Protein AF-A0A3D3Q8F8-F1 (afdb_monomer)

Nearest PDB structures (foldseek):
  4f1n-assembly2_B  TM=3.670E-01  e=5.658E+00  Vanderwaltozyma polyspora DSM 70294
  6mhw-assembly1_A  TM=3.452E-01  e=9.147E+00  Homo sapiens

Sequence (49 aa):
MPGRIRDEDVEAARQRTDIVKVVSGYLELKKAGADRMVGLCPFHPEKTP

Foldseek 3Di:
DPDPDDVVVVVVCVVPDDPVVVVCVPFPWDDDDDPDIDTDDPPDPDPDD

pLDDT: mean 89.85, std 10.22, range [51.91, 97.56]

Secondary structure (DSSP, 8-state):
---SS-HHHHHHHHHH--HHHHHHTTS--EE-SSS-EE---SSS--S--

Solvent-accessible surface area (backbone atoms only — not comparable to full-atom values): 3323 Å² total; per-residue (Å²): 128,92,77,90,67,58,68,70,57,54,51,53,49,58,76,71,48,61,61,67,65,60,50,52,75,78,46,74,66,42,80,65,65,95,91,36,74,43,43,65,56,93,88,48,101,56,96,69,95

Radius of gyration: 14.8 Å; Cα contacts (8 Å, |Δi|>4): 28; chains: 1; bounding box: 38×23×24 Å

Structure (mmCIF, N/CA/C/O backbone):
data_AF-A0A3D3Q8F8-F1
#
_entry.id   AF-A0A3D3Q8F8-F1
#
loop_
_atom_site.group_PDB
_atom_site.id
_atom_site.type_symbol
_atom_site.label_atom_id
_atom_site.label_alt_id
_atom_site.label_comp_id
_atom_site.label_asym_id
_atom_site.label_entity_id
_atom_site.label_seq_id
_atom_site.pdbx_PDB_ins_code
_atom_site.Cartn_x
_atom_site.Cartn_y
_atom_site.Cartn_z
_atom_site.occupancy
_atom_site.B_iso_or_equiv
_atom_site.auth_seq_id
_atom_site.auth_comp_id
_atom_site.auth_asym_id
_atom_site.auth_atom_id
_atom_site.pdbx_PDB_model_num
ATOM 1 N N . MET A 1 1 ? -18.423 -12.247 -17.595 1.00 53.31 1 MET A N 1
ATOM 2 C CA . MET A 1 1 ? -19.576 -11.837 -16.767 1.00 53.31 1 MET A CA 1
ATOM 3 C C . MET A 1 1 ? -19.109 -10.796 -15.756 1.00 53.31 1 MET A C 1
ATOM 5 O O . MET A 1 1 ? -18.581 -11.191 -14.722 1.00 53.31 1 MET A O 1
ATOM 9 N N . PRO A 1 2 ? -19.232 -9.489 -16.034 1.00 51.91 2 PRO A N 1
ATOM 10 C CA . PRO A 1 2 ? -19.305 -8.523 -14.941 1.00 51.91 2 PRO A CA 1
ATOM 11 C C . PRO A 1 2 ? -20.577 -8.827 -14.123 1.00 51.91 2 PRO A C 1
ATOM 13 O O . PRO A 1 2 ? -21.615 -9.108 -14.718 1.00 51.91 2 PRO A O 1
ATOM 16 N N . GLY A 1 3 ? -20.485 -8.852 -12.786 1.00 69.56 3 GLY A N 1
ATOM 17 C CA . GLY A 1 3 ? -21.673 -8.906 -11.915 1.00 69.56 3 GLY A CA 1
ATOM 18 C C . GLY A 1 3 ? -21.917 -10.164 -11.066 1.00 69.56 3 GLY A C 1
ATOM 19 O O . GLY A 1 3 ? -23.071 -10.507 -10.842 1.00 69.56 3 GLY A O 1
ATOM 20 N N . ARG A 1 4 ? -20.887 -10.859 -10.551 1.00 77.88 4 ARG A N 1
ATOM 21 C CA . ARG A 1 4 ? -21.099 -11.890 -9.498 1.00 77.88 4 ARG A CA 1
ATOM 22 C C . ARG A 1 4 ? -21.048 -11.330 -8.068 1.00 77.88 4 ARG A C 1
ATOM 24 O O . ARG A 1 4 ? -21.442 -12.015 -7.133 1.00 77.88 4 ARG A O 1
ATOM 31 N N . ILE A 1 5 ? -20.549 -10.110 -7.901 1.00 89.94 5 ILE A N 1
ATOM 32 C CA . ILE A 1 5 ? -20.333 -9.460 -6.605 1.00 89.94 5 ILE A CA 1
ATOM 33 C C . ILE A 1 5 ? -21.094 -8.138 -6.633 1.00 89.94 5 ILE A C 1
ATOM 35 O O . ILE A 1 5 ? -21.022 -7.426 -7.634 1.00 89.94 5 ILE A O 1
ATOM 39 N N . ARG A 1 6 ? -21.843 -7.846 -5.567 1.00 93.56 6 ARG A N 1
ATOM 40 C CA . ARG A 1 6 ? -22.582 -6.587 -5.429 1.00 93.56 6 ARG A CA 1
ATOM 41 C C . ARG A 1 6 ? -21.588 -5.447 -5.217 1.00 93.56 6 ARG A C 1
ATOM 43 O O . ARG A 1 6 ? -20.586 -5.636 -4.530 1.00 93.56 6 ARG A O 1
ATOM 50 N N . ASP A 1 7 ? -21.874 -4.262 -5.744 1.00 92.19 7 ASP A N 1
ATOM 51 C CA . ASP A 1 7 ? -20.972 -3.109 -5.603 1.00 92.19 7 ASP A CA 1
ATOM 52 C C . ASP A 1 7 ? -20.731 -2.733 -4.129 1.00 92.19 7 ASP A C 1
ATOM 54 O O . ASP A 1 7 ? -19.618 -2.373 -3.752 1.00 92.19 7 ASP A O 1
ATOM 58 N N . GLU A 1 8 ? -21.739 -2.916 -3.268 1.00 94.62 8 GLU A N 1
ATOM 59 C CA . GLU A 1 8 ? -21.623 -2.728 -1.813 1.00 94.62 8 GLU A CA 1
ATOM 60 C C . GLU A 1 8 ? -20.559 -3.640 -1.178 1.00 94.62 8 GLU A C 1
ATOM 62 O O . GLU A 1 8 ? -19.828 -3.216 -0.283 1.00 94.62 8 GLU A O 1
ATOM 67 N N . ASP A 1 9 ? -20.426 -4.878 -1.665 1.00 95.25 9 ASP A N 1
ATOM 68 C CA . ASP A 1 9 ? -19.441 -5.833 -1.158 1.00 95.25 9 ASP A CA 1
ATOM 69 C C . ASP A 1 9 ? -18.032 -5.458 -1.646 1.00 95.25 9 ASP A C 1
ATOM 71 O O . ASP A 1 9 ? -17.052 -5.625 -0.915 1.00 95.25 9 ASP A O 1
ATOM 75 N N . VAL A 1 10 ? -17.924 -4.905 -2.861 1.00 94.31 10 VAL A N 1
ATOM 76 C CA . VAL A 1 10 ? -16.662 -4.378 -3.405 1.00 94.31 10 VAL A CA 1
ATOM 77 C C . VAL A 1 10 ? -16.185 -3.181 -2.583 1.00 94.31 10 VAL A C 1
ATOM 79 O O . VAL A 1 10 ? -15.013 -3.132 -2.202 1.00 94.31 10 VAL A O 1
ATOM 82 N N . GLU A 1 11 ? -17.078 -2.245 -2.265 1.00 96.00 11 GLU A N 1
ATOM 83 C CA . GLU A 1 11 ? -16.756 -1.101 -1.407 1.00 96.00 11 GLU A CA 1
ATOM 84 C C . GLU A 1 11 ? -16.387 -1.534 0.012 1.00 96.00 11 GLU A C 1
ATOM 86 O O . GLU A 1 11 ? -15.365 -1.099 0.547 1.00 96.00 11 GLU A O 1
ATOM 91 N N . ALA A 1 12 ? -17.140 -2.467 0.601 1.00 96.75 12 ALA A N 1
ATOM 92 C CA . ALA A 1 12 ? -16.818 -3.012 1.916 1.00 96.75 12 ALA A CA 1
ATOM 93 C C . ALA A 1 12 ? -15.422 -3.659 1.943 1.00 96.75 12 ALA A C 1
ATOM 95 O O . ALA A 1 12 ? -14.682 -3.498 2.917 1.00 96.75 12 ALA A O 1
ATOM 96 N N . ALA A 1 13 ? -15.031 -4.363 0.876 1.00 96.19 13 ALA A N 1
ATOM 97 C CA . ALA A 1 13 ? -13.693 -4.931 0.754 1.00 96.19 13 ALA A CA 1
ATOM 98 C C . ALA A 1 13 ? -12.613 -3.841 0.668 1.00 96.19 13 ALA A C 1
ATOM 100 O O . ALA A 1 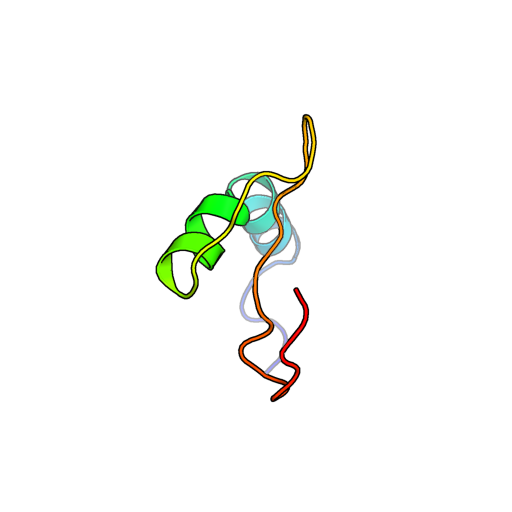13 ? -11.612 -3.929 1.380 1.00 96.19 13 ALA A O 1
ATOM 101 N N . ARG A 1 14 ? -12.816 -2.797 -0.146 1.00 95.62 14 ARG A N 1
ATOM 102 C CA . ARG A 1 14 ? -11.872 -1.671 -0.274 1.00 95.62 14 ARG A CA 1
ATOM 103 C C . ARG A 1 14 ? -11.671 -0.938 1.050 1.00 95.62 14 ARG A C 1
ATOM 105 O O . ARG A 1 14 ? -10.534 -0.665 1.412 1.00 95.62 14 ARG A O 1
ATOM 112 N N . GLN A 1 15 ? -12.746 -0.682 1.792 1.00 96.75 15 GLN A N 1
ATOM 113 C CA . GLN A 1 15 ? -12.691 0.040 3.069 1.00 96.75 15 GLN A CA 1
ATOM 114 C C . GLN A 1 15 ? -12.010 -0.760 4.187 1.00 96.75 15 GLN A C 1
ATOM 116 O O . GLN A 1 15 ? -11.357 -0.185 5.053 1.00 96.75 15 GLN A O 1
ATOM 121 N N . ARG A 1 16 ? -12.157 -2.091 4.189 1.00 97.12 16 ARG A N 1
ATOM 122 C CA . ARG A 1 16 ? -11.577 -2.972 5.219 1.00 97.12 16 ARG A CA 1
ATOM 123 C C . ARG A 1 16 ? -10.141 -3.404 4.922 1.00 97.12 16 ARG A C 1
ATOM 125 O O . ARG A 1 16 ? -9.497 -3.987 5.793 1.00 97.12 16 ARG A O 1
ATOM 132 N N . THR A 1 17 ? -9.655 -3.177 3.703 1.00 97.56 17 THR A N 1
ATOM 133 C CA . THR A 1 17 ? -8.347 -3.670 3.263 1.00 97.56 17 THR A CA 1
ATOM 134 C C . THR A 1 17 ? -7.281 -2.596 3.409 1.00 97.56 17 THR A C 1
ATOM 136 O O . THR A 1 17 ? -7.354 -1.539 2.790 1.00 97.56 17 THR A O 1
ATOM 139 N N . ASP A 1 18 ? -6.230 -2.911 4.164 1.00 95.75 18 ASP A N 1
ATOM 140 C CA . ASP A 1 18 ? -5.010 -2.110 4.176 1.00 95.75 18 ASP A CA 1
ATOM 141 C C . ASP A 1 18 ? -4.187 -2.397 2.912 1.00 95.75 18 ASP A C 1
ATOM 143 O O . ASP A 1 18 ? -3.525 -3.434 2.785 1.00 95.75 18 ASP A O 1
ATOM 147 N N . ILE A 1 19 ? -4.229 -1.457 1.968 1.00 94.44 19 ILE A N 1
ATOM 148 C CA . ILE A 1 19 ? -3.511 -1.570 0.700 1.00 94.44 19 ILE A CA 1
ATOM 149 C C . ILE A 1 19 ? -1.988 -1.603 0.887 1.00 94.44 19 ILE A C 1
ATOM 151 O O . ILE A 1 19 ? -1.303 -2.292 0.132 1.00 94.44 19 ILE A O 1
ATOM 155 N N . VAL A 1 20 ? -1.446 -0.932 1.911 1.00 94.75 20 VAL A N 1
ATOM 156 C CA . VAL A 1 20 ? -0.001 -0.916 2.182 1.00 94.75 20 VAL A CA 1
ATOM 157 C C . VAL A 1 20 ? 0.452 -2.309 2.591 1.00 94.75 20 VAL A C 1
ATOM 159 O O . VAL A 1 20 ? 1.463 -2.799 2.086 1.00 94.75 20 VAL A O 1
ATOM 162 N N . LYS A 1 21 ? -0.328 -2.987 3.440 1.00 95.38 21 LYS A N 1
ATOM 163 C CA . LYS A 1 21 ? -0.056 -4.368 3.851 1.00 95.38 21 LYS A CA 1
ATOM 164 C C . LYS A 1 21 ? -0.103 -5.338 2.673 1.00 95.38 21 LYS A C 1
ATOM 166 O O . LYS A 1 21 ? 0.764 -6.201 2.569 1.00 95.38 21 LYS A O 1
ATOM 171 N N . VAL A 1 22 ? -1.096 -5.198 1.791 1.00 96.62 22 VAL A N 1
ATOM 172 C CA . VAL A 1 22 ? -1.227 -6.059 0.605 1.00 96.62 22 VAL A CA 1
ATOM 173 C C . VAL A 1 22 ? -0.029 -5.881 -0.326 1.00 96.62 22 VAL A C 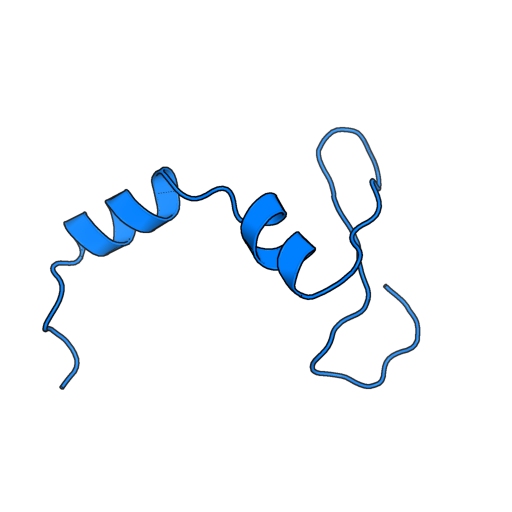1
ATOM 175 O O . VAL A 1 22 ? 0.601 -6.868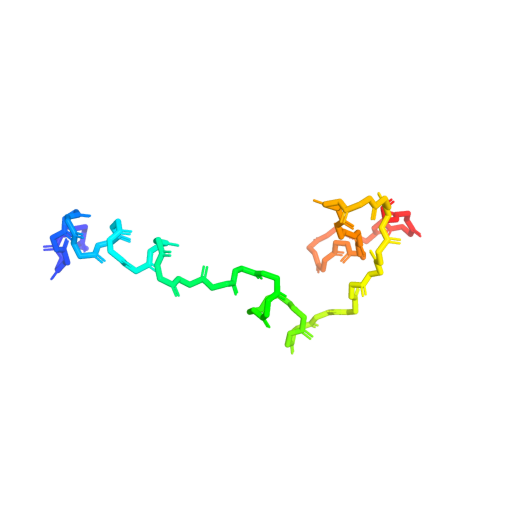 -0.691 1.00 96.62 22 VAL A O 1
ATOM 178 N N . VAL A 1 23 ? 0.324 -4.641 -0.677 1.00 95.69 23 VAL A N 1
ATOM 179 C CA . VAL A 1 23 ? 1.416 -4.354 -1.625 1.00 95.69 23 VAL A CA 1
ATOM 180 C C . VAL A 1 23 ? 2.789 -4.712 -1.046 1.00 95.69 23 VAL A C 1
ATOM 182 O O . VAL A 1 23 ? 3.617 -5.265 -1.768 1.00 95.69 23 VAL A O 1
ATOM 185 N N . SER A 1 24 ? 3.006 -4.500 0.258 1.00 94.94 24 SER A N 1
ATOM 186 C CA . SER A 1 24 ? 4.257 -4.870 0.949 1.00 94.94 24 SER A CA 1
ATOM 187 C C . SER A 1 24 ? 4.554 -6.376 0.918 1.00 94.94 24 SER A C 1
ATOM 189 O O . SER A 1 24 ? 5.685 -6.782 1.164 1.00 94.94 24 SER A O 1
ATOM 191 N N . GLY A 1 25 ? 3.554 -7.217 0.621 1.00 96.00 25 GLY A N 1
ATOM 19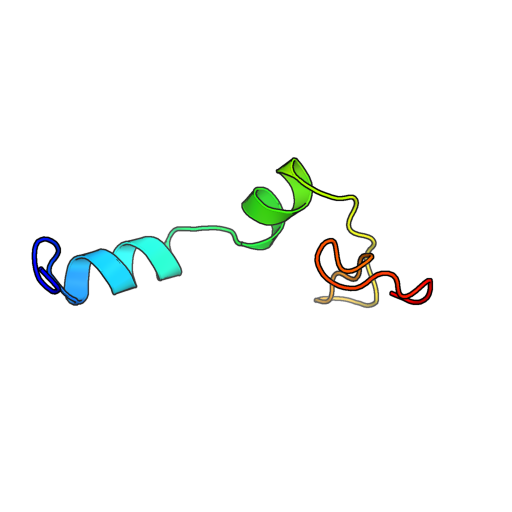2 C CA . GLY A 1 25 ? 3.751 -8.651 0.399 1.00 96.00 25 GLY A CA 1
ATOM 193 C C . GLY A 1 25 ? 4.388 -8.996 -0.953 1.00 96.00 25 GLY A C 1
ATOM 194 O O . GLY A 1 25 ? 4.871 -10.112 -1.120 1.00 96.00 25 GLY A O 1
ATOM 195 N N . TYR A 1 26 ? 4.394 -8.061 -1.908 1.00 95.12 26 TYR A N 1
ATOM 196 C CA . TYR A 1 26 ? 4.908 -8.270 -3.266 1.00 95.12 26 TYR A CA 1
ATOM 197 C C . TYR A 1 26 ? 6.185 -7.482 -3.558 1.00 95.12 26 TYR A C 1
ATOM 199 O O . TYR A 1 26 ? 7.011 -7.937 -4.345 1.00 95.12 26 TYR A O 1
ATOM 207 N N . LEU A 1 27 ? 6.350 -6.301 -2.962 1.00 92.94 27 LEU A N 1
ATOM 208 C CA . LEU A 1 27 ? 7.515 -5.444 -3.170 1.00 92.94 27 LEU A CA 1
ATOM 209 C C . LEU A 1 27 ? 7.842 -4.640 -1.913 1.00 92.94 27 LEU A C 1
ATOM 211 O O . LEU A 1 27 ? 6.978 -4.386 -1.076 1.00 92.94 27 LEU A O 1
ATOM 215 N N . GLU A 1 28 ? 9.101 -4.225 -1.794 1.00 92.38 28 GLU A N 1
ATOM 216 C CA . GLU A 1 28 ? 9.547 -3.410 -0.667 1.00 92.38 28 GLU A CA 1
ATOM 217 C C . GLU A 1 28 ? 9.013 -1.977 -0.787 1.00 92.38 28 GLU A C 1
ATOM 219 O O . GLU A 1 28 ? 9.230 -1.295 -1.792 1.00 92.38 28 GLU A O 1
ATOM 224 N N . LEU A 1 29 ? 8.347 -1.514 0.271 1.00 94.88 29 LEU A N 1
ATOM 225 C CA . LEU A 1 29 ? 7.905 -0.134 0.419 1.00 94.88 29 LEU A CA 1
ATOM 226 C C . LEU A 1 29 ? 8.730 0.581 1.493 1.00 94.88 29 LEU A C 1
ATOM 228 O O . LEU A 1 29 ? 8.986 0.041 2.569 1.00 94.88 29 LEU A O 1
ATOM 232 N N . LYS A 1 30 ? 9.095 1.835 1.223 1.00 93.56 30 LYS A N 1
ATOM 233 C CA . LYS A 1 30 ? 9.816 2.727 2.139 1.00 93.56 30 LYS A CA 1
ATOM 234 C C . LYS A 1 30 ? 8.942 3.918 2.508 1.00 93.56 30 LYS A C 1
ATOM 236 O O . LYS A 1 30 ? 8.208 4.437 1.670 1.00 93.56 30 LYS A O 1
ATOM 241 N N . LYS A 1 31 ? 9.035 4.384 3.755 1.00 94.19 31 LYS A N 1
ATOM 242 C CA . LYS A 1 31 ? 8.339 5.603 4.197 1.00 94.19 31 LYS A CA 1
ATOM 243 C C . LYS A 1 31 ? 8.931 6.835 3.510 1.00 94.19 31 LYS A C 1
ATOM 245 O O . LYS A 1 31 ? 10.145 7.019 3.519 1.00 94.19 31 LYS A O 1
ATOM 250 N N . ALA A 1 32 ? 8.068 7.694 2.976 1.00 93.12 32 ALA A N 1
ATOM 251 C CA . ALA A 1 32 ? 8.424 8.948 2.310 1.00 93.12 32 ALA A CA 1
ATOM 252 C C . ALA A 1 32 ? 7.558 10.105 2.836 1.00 93.12 32 ALA A C 1
ATOM 254 O O . ALA A 1 32 ? 6.781 10.715 2.101 1.00 93.12 32 ALA A O 1
ATOM 255 N N . GLY A 1 33 ? 7.667 10.373 4.138 1.00 92.06 33 GLY A N 1
ATOM 256 C CA . GLY A 1 33 ? 6.860 11.359 4.861 1.00 92.06 33 GLY A CA 1
ATOM 257 C C . GLY A 1 33 ? 5.982 10.715 5.932 1.00 92.06 33 GLY A C 1
ATOM 258 O O . GLY A 1 33 ? 6.152 9.540 6.255 1.00 92.06 33 GLY A O 1
ATOM 259 N N . ALA A 1 34 ? 5.061 11.501 6.494 1.00 90.00 34 ALA A N 1
ATOM 260 C CA . ALA A 1 34 ? 4.171 11.041 7.561 1.00 90.00 34 ALA A CA 1
ATOM 261 C C . ALA A 1 34 ? 3.204 9.946 7.074 1.00 90.00 34 ALA A C 1
ATOM 263 O O . ALA A 1 34 ? 3.124 8.889 7.693 1.00 90.00 34 ALA A O 1
ATOM 264 N N . ASP A 1 35 ? 2.577 10.163 5.912 1.00 90.94 35 ASP A N 1
ATOM 265 C CA . ASP A 1 35 ? 1.468 9.335 5.409 1.00 90.94 35 ASP A CA 1
ATOM 266 C C . ASP A 1 35 ? 1.716 8.798 3.989 1.00 90.94 35 ASP A C 1
ATOM 268 O O . ASP A 1 35 ? 0.789 8.578 3.209 1.00 90.94 35 ASP A O 1
ATOM 272 N N . ARG A 1 36 ? 2.987 8.626 3.605 1.00 93.00 36 ARG A N 1
ATOM 273 C CA . ARG A 1 36 ? 3.371 8.162 2.264 1.00 93.00 36 ARG A CA 1
ATOM 274 C C . ARG A 1 36 ? 4.340 6.992 2.305 1.00 93.00 36 ARG A C 1
ATOM 276 O O . ARG A 1 36 ? 5.286 6.968 3.092 1.00 93.00 36 ARG A O 1
ATOM 283 N N . MET A 1 37 ? 4.117 6.064 1.382 1.00 94.88 37 MET A N 1
ATOM 284 C CA . MET A 1 37 ? 4.946 4.894 1.114 1.00 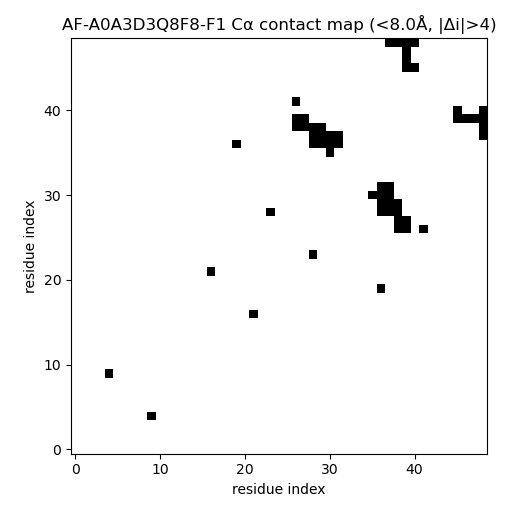94.88 37 MET A CA 1
ATOM 285 C C . MET A 1 37 ? 5.341 4.921 -0.366 1.00 94.88 37 MET A C 1
ATOM 287 O O . MET A 1 37 ? 4.492 5.197 -1.213 1.00 94.88 37 MET A O 1
ATOM 291 N N . VAL A 1 38 ? 6.608 4.656 -0.673 1.00 94.19 38 VAL A N 1
ATOM 292 C CA . VAL A 1 38 ? 7.157 4.621 -2.041 1.00 94.19 38 VAL A CA 1
ATOM 293 C C . VAL A 1 38 ? 7.885 3.305 -2.284 1.00 94.19 38 VAL A C 1
ATOM 295 O O . VAL A 1 38 ? 8.418 2.710 -1.348 1.00 94.19 38 VAL A O 1
ATOM 298 N N . GLY A 1 39 ? 7.922 2.850 -3.530 1.00 92.50 39 GLY A N 1
ATOM 299 C CA . GLY A 1 39 ? 8.579 1.609 -3.926 1.00 92.50 39 GLY A CA 1
ATOM 300 C C . GLY A 1 39 ? 8.711 1.523 -5.440 1.00 92.50 39 GLY A C 1
ATOM 301 O O . GLY A 1 39 ? 8.090 2.291 -6.169 1.00 92.50 39 GLY A O 1
ATOM 302 N N . LEU A 1 40 ? 9.532 0.590 -5.913 1.00 92.44 40 LEU A N 1
ATOM 303 C CA . LEU A 1 40 ? 9.754 0.412 -7.346 1.00 92.44 40 LEU A CA 1
ATOM 304 C C . 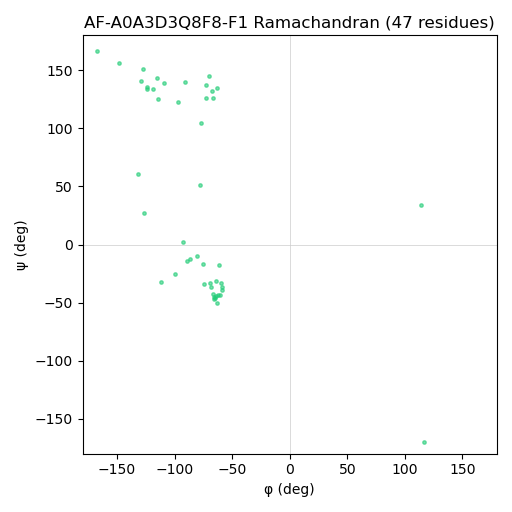LEU A 1 40 ? 8.527 -0.214 -8.014 1.00 92.44 40 LEU A C 1
ATOM 306 O O . LEU A 1 40 ? 7.945 -1.173 -7.504 1.00 92.44 40 LEU A O 1
ATOM 310 N N . CYS A 1 41 ? 8.158 0.311 -9.182 1.00 92.00 41 CYS A N 1
ATOM 311 C CA . CYS A 1 41 ? 7.073 -0.245 -9.978 1.00 92.00 41 CYS A CA 1
ATOM 312 C C . CYS A 1 41 ? 7.459 -1.644 -10.497 1.00 92.00 41 CYS A C 1
ATOM 314 O O . CYS A 1 41 ? 8.481 -1.774 -11.167 1.00 92.00 41 CYS A O 1
ATOM 316 N N . PRO A 1 42 ? 6.650 -2.695 -10.263 1.00 90.50 42 PRO A N 1
ATOM 317 C CA . PRO A 1 42 ? 6.951 -4.039 -10.759 1.00 90.50 42 PRO A CA 1
ATOM 318 C C . PRO A 1 42 ? 6.571 -4.229 -12.237 1.00 90.50 42 PRO A C 1
ATOM 320 O O . PRO A 1 42 ? 6.894 -5.254 -12.830 1.00 90.50 42 PRO A O 1
ATOM 323 N N . PHE A 1 43 ? 5.855 -3.268 -12.830 1.00 93.06 43 PHE A N 1
ATOM 324 C CA . PHE A 1 43 ? 5.321 -3.368 -14.191 1.00 93.06 43 PHE A CA 1
ATOM 325 C C . PHE A 1 43 ? 6.163 -2.628 -15.231 1.00 93.06 43 PHE A C 1
ATOM 327 O O . PHE A 1 43 ? 6.143 -3.000 -16.402 1.00 93.06 43 PHE A O 1
ATOM 334 N N . HIS A 1 4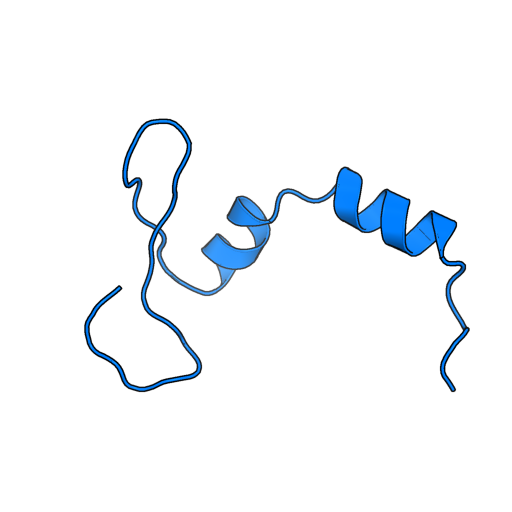4 ? 6.909 -1.603 -14.817 1.00 93.62 44 HIS A N 1
ATOM 335 C CA . HIS A 1 44 ? 7.785 -0.835 -15.696 1.00 93.62 44 HIS A CA 1
ATOM 336 C C . HIS A 1 44 ? 9.234 -0.968 -15.215 1.00 93.62 44 HIS A C 1
ATOM 338 O O . HIS A 1 44 ? 9.478 -0.804 -14.021 1.00 93.62 44 HIS A O 1
ATOM 344 N N . PRO A 1 45 ? 10.206 -1.230 -16.110 1.00 80.19 45 PRO A N 1
ATOM 345 C CA . PRO A 1 45 ? 11.622 -1.361 -15.764 1.00 80.19 45 PRO A CA 1
ATOM 346 C C . PRO A 1 45 ? 12.278 0.014 -15.544 1.00 80.19 45 PRO A C 1
ATOM 348 O O . PRO A 1 45 ? 13.311 0.338 -16.131 1.00 80.19 45 PRO A O 1
ATOM 351 N N . GLU A 1 46 ? 11.657 0.846 -14.713 1.00 83.38 46 GLU A N 1
ATOM 352 C CA . GLU A 1 46 ? 12.195 2.124 -14.272 1.00 83.38 46 GLU A CA 1
ATOM 353 C C . GLU A 1 46 ? 12.995 1.919 -12.983 1.00 83.38 46 GLU A C 1
ATOM 355 O O . GLU A 1 46 ? 12.623 1.133 -12.113 1.00 83.38 46 GLU A O 1
ATOM 360 N N . LYS A 1 47 ? 14.137 2.598 -12.863 1.00 74.31 47 LYS A N 1
ATOM 361 C CA . LYS A 1 47 ? 15.035 2.443 -11.706 1.00 74.31 47 LYS A CA 1
ATOM 362 C C . LYS A 1 47 ? 14.763 3.448 -10.586 1.00 74.31 47 LYS A C 1
ATOM 364 O O 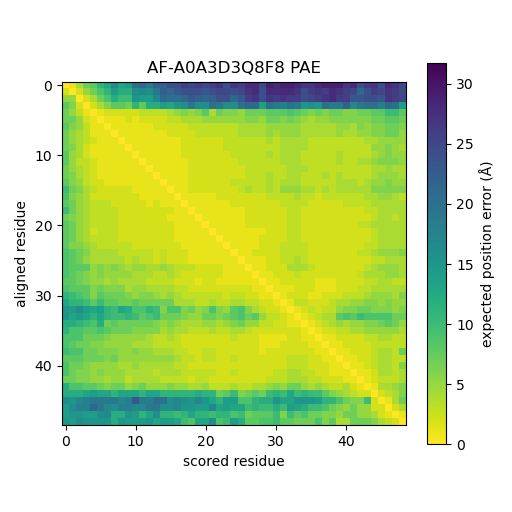. LYS A 1 47 ? 15.480 3.435 -9.587 1.00 74.31 47 LYS A O 1
ATOM 369 N N . THR A 1 48 ? 13.754 4.296 -10.750 1.00 74.50 48 THR A N 1
ATOM 370 C CA . THR A 1 48 ? 13.414 5.366 -9.813 1.00 74.50 48 THR A CA 1
ATOM 371 C C . THR A 1 48 ? 12.043 5.077 -9.189 1.00 74.50 48 THR A C 1
ATOM 373 O O . THR A 1 48 ? 11.099 4.832 -9.939 1.00 74.50 48 THR A O 1
ATOM 376 N N . PRO A 1 49 ? 11.941 5.031 -7.848 1.00 72.62 49 PRO A N 1
ATOM 377 C CA . PRO A 1 49 ? 10.679 4.868 -7.124 1.00 72.62 49 PRO A CA 1
ATOM 378 C C . PRO A 1 49 ? 9.926 6.189 -6.905 1.00 72.62 49 PRO A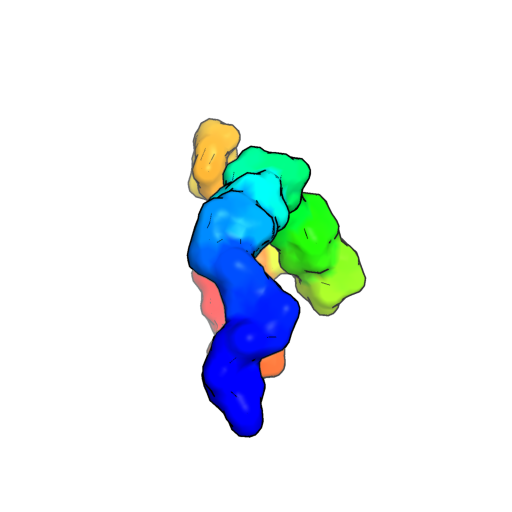 C 1
ATOM 380 O O . PRO A 1 49 ? 10.566 7.265 -6.963 1.00 72.62 49 PRO A O 1
#

Mean predicted aligned error: 5.56 Å